Protein AF-A0A0F9KV03-F1 (afdb_monomer)

Mean predicted aligned error: 4.57 Å

Solvent-accessible surface area (backbone atoms only — not comparable to full-atom values): 3226 Å² total; per-residue (Å²): 132,90,56,98,82,66,84,86,87,85,87,84,84,74,60,92,89,70,48,56,70,57,52,53,52,50,52,49,52,52,38,50,76,72,67,50,91,79,79,85,87,84,87,133

pLDDT: mean 86.85, std 8.19, range [63.38, 95.38]

Foldseek 3Di:
DDDPPDDDDDDFDDDPPPCSVVVLVVVVVVCVVVVNPDDDDDDD

Structure (mmCIF, N/CA/C/O backbone):
data_AF-A0A0F9KV03-F1
#
_entry.id   AF-A0A0F9KV03-F1
#
loop_
_atom_site.group_PDB
_atom_site.id
_atom_site.type_symbol
_atom_site.label_atom_id
_atom_site.label_alt_id
_atom_site.label_comp_id
_atom_site.label_asym_id
_atom_site.label_entity_id
_atom_site.label_seq_id
_atom_site.pdbx_PDB_ins_code
_atom_site.Cartn_x
_atom_site.Cartn_y
_atom_site.Cartn_z
_atom_site.occupancy
_atom_site.B_iso_or_equiv
_atom_site.auth_seq_id
_atom_site.auth_comp_id
_atom_site.auth_asym_id
_atom_site.auth_atom_id
_atom_site.pdbx_PDB_model_num
ATOM 1 N N . MET A 1 1 ? -23.121 -1.099 3.267 1.00 63.38 1 MET A N 1
ATOM 2 C CA . MET A 1 1 ? -22.641 -0.002 4.133 1.00 63.38 1 MET A CA 1
ATOM 3 C C . MET A 1 1 ? -21.330 -0.464 4.740 1.00 63.38 1 MET A C 1
ATOM 5 O O . MET A 1 1 ? -21.320 -1.567 5.272 1.00 63.38 1 MET A O 1
ATOM 9 N N . PHE A 1 2 ? -20.248 0.300 4.577 1.00 68.25 2 PHE A N 1
ATOM 10 C CA . PHE A 1 2 ? -18.946 -0.031 5.165 1.00 68.25 2 PHE A CA 1
ATOM 11 C C . PHE A 1 2 ? -19.018 0.126 6.684 1.00 68.25 2 PHE A C 1
ATOM 13 O O . PHE A 1 2 ? -19.527 1.135 7.178 1.00 68.25 2 PHE A O 1
ATOM 20 N N . LYS A 1 3 ? -18.558 -0.885 7.413 1.00 74.56 3 LYS A N 1
ATOM 21 C CA . LYS A 1 3 ? -18.407 -0.864 8.866 1.00 74.56 3 LYS A CA 1
ATOM 22 C C . LYS A 1 3 ? -17.012 -0.349 9.203 1.00 74.56 3 LYS A C 1
ATOM 24 O O . LYS A 1 3 ? -16.060 -0.593 8.474 1.00 74.56 3 LYS A O 1
ATOM 29 N N . GLU A 1 4 ? -16.877 0.312 10.348 1.00 69.75 4 GLU A N 1
ATOM 30 C CA . GLU A 1 4 ? -15.592 0.847 10.830 1.00 69.75 4 GLU A CA 1
ATOM 31 C C . GLU A 1 4 ? -14.516 -0.245 11.021 1.00 69.75 4 GLU A C 1
ATOM 33 O O . GLU A 1 4 ? -13.322 0.035 11.013 1.00 69.75 4 GLU A O 1
ATOM 38 N N . THR A 1 5 ? -14.934 -1.508 11.153 1.00 78.12 5 THR A N 1
ATOM 39 C CA . THR A 1 5 ? -14.061 -2.682 11.290 1.00 78.12 5 THR A CA 1
ATOM 40 C C . THR A 1 5 ? -13.637 -3.315 9.968 1.00 78.12 5 THR A C 1
ATOM 42 O O . THR A 1 5 ? -12.850 -4.262 9.988 1.00 78.12 5 THR A O 1
ATOM 45 N N . ASP A 1 6 ? -14.192 -2.878 8.837 1.00 82.94 6 ASP A N 1
ATOM 46 C CA . ASP A 1 6 ? -13.893 -3.497 7.551 1.00 82.94 6 ASP A CA 1
ATOM 47 C C . ASP A 1 6 ? -12.447 -3.194 7.141 1.00 82.94 6 ASP A C 1
ATOM 49 O O . ASP A 1 6 ? -11.992 -2.050 7.140 1.00 82.94 6 ASP A O 1
ATOM 53 N N . ILE A 1 7 ? -11.715 -4.248 6.784 1.00 84.88 7 ILE A N 1
ATOM 54 C CA . ILE A 1 7 ? -10.341 -4.151 6.291 1.00 84.88 7 ILE A CA 1
ATOM 55 C C . ILE A 1 7 ? -10.386 -4.120 4.765 1.00 84.88 7 ILE A C 1
ATOM 57 O O . ILE A 1 7 ? -10.955 -5.011 4.136 1.00 84.88 7 ILE A O 1
ATOM 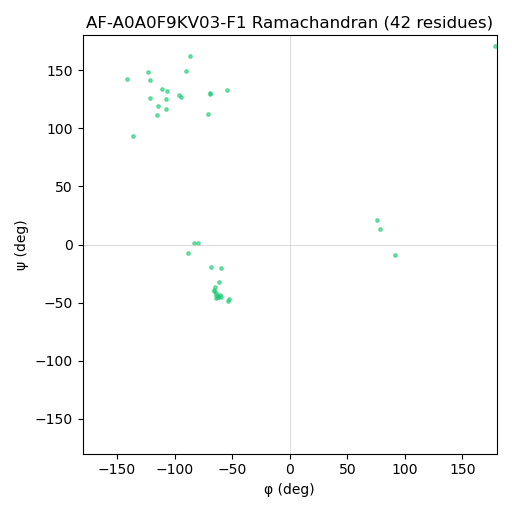61 N N . VAL A 1 8 ? -9.745 -3.115 4.168 1.00 86.81 8 VAL A N 1
ATOM 62 C CA . VAL A 1 8 ? -9.611 -2.985 2.713 1.00 86.81 8 VAL A CA 1
ATOM 63 C C . VAL A 1 8 ? -8.173 -3.297 2.316 1.00 86.81 8 VAL A C 1
ATOM 65 O O . VAL A 1 8 ? -7.252 -2.574 2.689 1.00 86.81 8 VAL A O 1
ATOM 68 N N . ASN A 1 9 ? -7.983 -4.364 1.540 1.00 89.38 9 ASN A N 1
ATOM 69 C CA . ASN A 1 9 ? -6.689 -4.712 0.956 1.00 89.38 9 ASN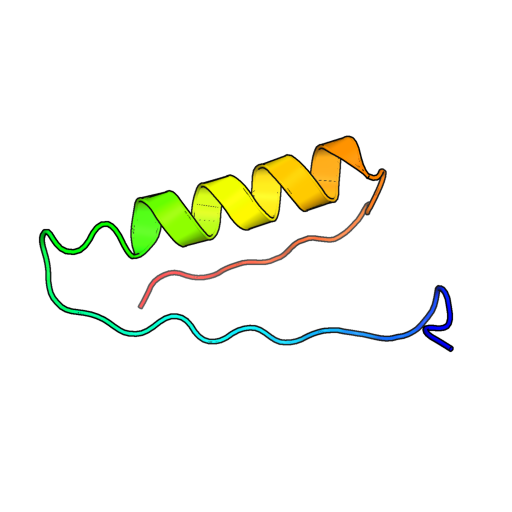 A CA 1
ATOM 70 C C . ASN A 1 9 ? -6.608 -4.164 -0.469 1.00 89.38 9 ASN A C 1
ATOM 72 O O . ASN A 1 9 ? -7.501 -4.411 -1.280 1.00 89.38 9 ASN A O 1
ATOM 76 N N . ILE A 1 10 ? -5.537 -3.434 -0.776 1.00 89.81 10 ILE A N 1
ATOM 77 C CA . ILE A 1 10 ? -5.326 -2.800 -2.080 1.00 89.81 10 ILE A CA 1
ATOM 78 C C . ILE A 1 10 ? -4.022 -3.337 -2.664 1.00 89.81 10 ILE A C 1
ATOM 80 O O . ILE A 1 10 ? -2.977 -3.253 -2.024 1.00 89.81 10 ILE A O 1
ATOM 84 N N . VAL A 1 11 ? -4.086 -3.864 -3.887 1.00 92.56 11 VAL A N 1
ATOM 85 C CA . VAL A 1 11 ? -2.908 -4.243 -4.676 1.00 92.56 11 VAL A CA 1
ATOM 86 C C . VAL A 1 11 ? -2.755 -3.232 -5.800 1.00 92.56 11 VAL A C 1
ATOM 88 O O . VAL A 1 11 ? -3.692 -3.010 -6.565 1.00 92.56 11 VAL A O 1
ATOM 91 N N . ILE A 1 12 ? -1.575 -2.623 -5.896 1.00 91.94 12 ILE A N 1
ATOM 92 C CA . ILE A 1 12 ? -1.238 -1.692 -6.971 1.00 91.94 12 ILE A CA 1
ATOM 93 C C . ILE A 1 12 ? -0.124 -2.330 -7.792 1.00 91.94 12 ILE A C 1
ATOM 95 O O . ILE A 1 12 ? 0.948 -2.612 -7.267 1.00 91.94 12 ILE A O 1
ATOM 99 N N . ALA A 1 13 ? -0.388 -2.560 -9.074 1.00 93.50 13 ALA A N 1
ATOM 100 C CA . ALA A 1 13 ? 0.571 -3.121 -10.012 1.00 93.50 13 ALA A CA 1
ATOM 101 C C . ALA A 1 13 ? 0.780 -2.149 -11.174 1.00 93.50 13 ALA A C 1
ATOM 103 O O . ALA A 1 13 ? -0.164 -1.515 -11.645 1.00 93.50 13 ALA A O 1
ATOM 104 N N . GLY A 1 14 ? 2.019 -2.043 -11.636 1.00 91.50 14 GLY A N 1
ATOM 105 C CA . GLY A 1 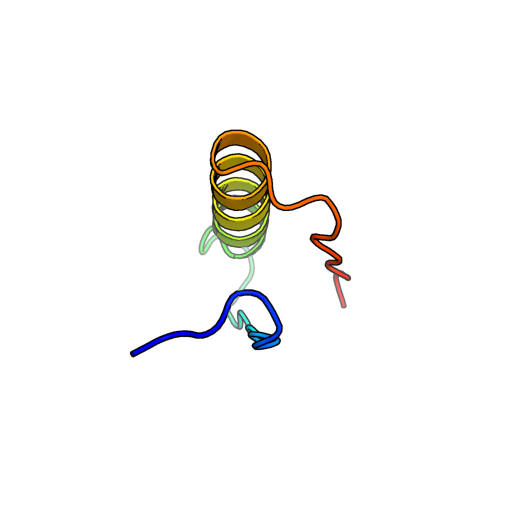14 ? 2.387 -1.231 -12.786 1.00 91.50 14 GLY A CA 1
ATOM 106 C C . GLY A 1 14 ? 3.888 -1.279 -13.029 1.00 91.50 14 GLY A C 1
ATOM 107 O O . GLY A 1 14 ? 4.650 -1.813 -12.224 1.00 91.50 14 GLY A O 1
ATOM 108 N N . THR A 1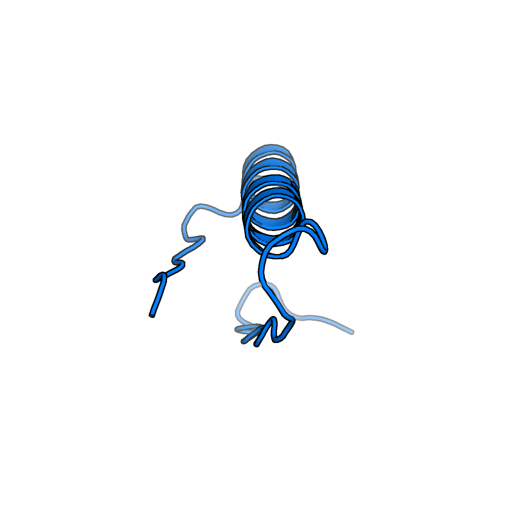 15 ? 4.311 -0.735 -14.160 1.00 93.00 15 THR A N 1
ATOM 109 C CA . THR A 1 15 ? 5.717 -0.647 -14.543 1.00 93.00 15 THR A CA 1
ATOM 110 C C . THR A 1 15 ? 6.372 0.612 -13.975 1.00 93.00 15 THR A C 1
ATOM 112 O O . THR A 1 15 ? 5.711 1.578 -13.571 1.00 93.00 15 THR A O 1
ATOM 115 N N . ALA A 1 16 ? 7.707 0.611 -13.938 1.00 89.12 16 ALA A N 1
ATOM 116 C CA . ALA A 1 16 ? 8.480 1.778 -13.534 1.00 89.12 16 ALA A CA 1
ATOM 117 C C . ALA A 1 16 ? 8.096 3.003 -14.385 1.00 89.12 16 ALA A C 1
ATOM 119 O O . ALA A 1 16 ? 7.996 2.923 -15.607 1.00 89.12 16 ALA A O 1
ATOM 120 N N . GLY A 1 17 ? 7.864 4.140 -13.724 1.00 93.81 17 GLY A N 1
ATOM 121 C CA . GLY A 1 17 ? 7.433 5.382 -14.374 1.00 93.81 17 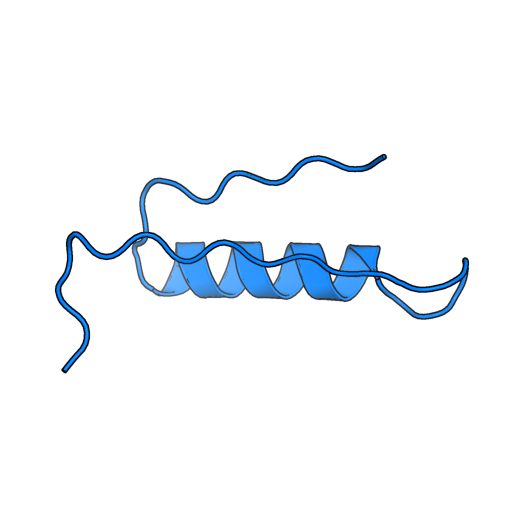GLY A CA 1
ATOM 122 C C . GLY A 1 17 ? 5.916 5.588 -14.461 1.00 93.81 17 GLY A C 1
ATOM 123 O O . GLY A 1 17 ? 5.489 6.700 -14.752 1.00 93.81 17 GLY A O 1
ATOM 124 N N . GLN A 1 18 ? 5.085 4.593 -14.126 1.00 95.38 18 GLN A N 1
ATOM 125 C CA . GLN A 1 18 ? 3.617 4.744 -14.135 1.00 95.38 18 GLN A CA 1
ATOM 126 C C . GLN A 1 18 ? 3.038 5.393 -12.86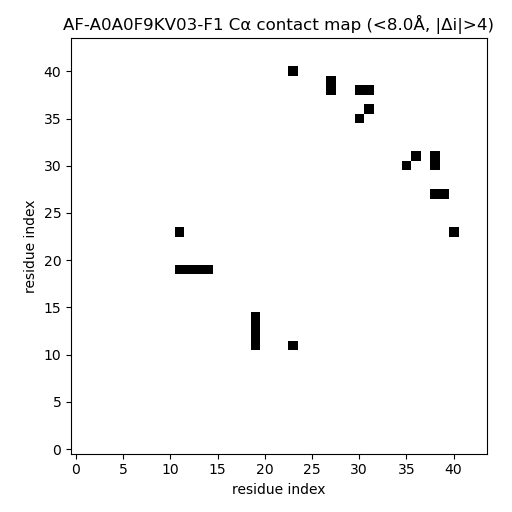6 1.00 95.38 18 GLN A C 1
ATOM 128 O O . GLN A 1 18 ? 1.826 5.530 -12.731 1.00 95.38 18 GLN A O 1
ATOM 133 N N . GLY A 1 19 ? 3.887 5.784 -11.911 1.00 94.44 19 GLY A N 1
ATOM 134 C CA . GLY A 1 19 ? 3.437 6.444 -10.682 1.00 94.44 19 GLY A CA 1
ATOM 135 C C . GLY A 1 19 ? 2.788 5.510 -9.653 1.00 94.44 19 GLY A C 1
ATOM 136 O O . GLY A 1 19 ? 2.080 5.988 -8.773 1.00 94.44 19 GLY A O 1
ATOM 137 N N . VAL A 1 20 ? 3.052 4.199 -9.715 1.00 94.56 20 VAL A N 1
ATOM 138 C CA . VAL A 1 20 ? 2.544 3.178 -8.769 1.00 94.56 20 VAL A CA 1
ATOM 139 C C . VAL A 1 20 ? 2.838 3.561 -7.308 1.00 94.56 20 VAL A C 1
ATOM 141 O O . VAL A 1 20 ? 1.945 3.564 -6.462 1.00 94.56 20 VAL A O 1
ATOM 144 N N . ILE A 1 21 ? 4.076 3.981 -7.028 1.00 92.62 21 ILE A N 1
ATOM 145 C CA . ILE A 1 21 ? 4.514 4.431 -5.696 1.00 92.62 21 ILE A CA 1
ATOM 146 C C . ILE A 1 21 ? 3.795 5.722 -5.287 1.00 92.62 21 ILE A C 1
ATOM 148 O O . ILE A 1 21 ? 3.383 5.881 -4.138 1.00 92.62 21 ILE A O 1
ATOM 152 N N . THR A 1 22 ? 3.612 6.650 -6.227 1.00 94.94 22 THR A N 1
ATOM 153 C CA . THR A 1 22 ? 2.878 7.896 -5.980 1.00 94.94 22 THR A CA 1
ATOM 154 C C . THR A 1 22 ? 1.438 7.603 -5.574 1.00 94.94 22 THR A C 1
ATOM 156 O O . THR A 1 22 ? 0.951 8.173 -4.599 1.00 94.94 22 THR A O 1
ATOM 159 N N . LEU A 1 23 ? 0.774 6.669 -6.258 1.00 94.81 23 LEU A N 1
ATOM 160 C CA . LEU A 1 23 ? -0.590 6.268 -5.931 1.00 94.81 23 LEU A CA 1
ATOM 161 C C . LEU A 1 23 ? -0.680 5.627 -4.539 1.00 94.81 23 LEU A C 1
ATOM 163 O O . LEU A 1 23 ? -1.559 5.996 -3.759 1.00 94.81 23 LEU A O 1
ATOM 167 N N . LYS A 1 24 ? 0.266 4.743 -4.190 1.00 92.88 24 LYS A N 1
ATOM 168 C CA . LYS A 1 24 ? 0.380 4.161 -2.841 1.00 92.88 24 LYS A CA 1
ATOM 169 C C . LYS A 1 24 ? 0.443 5.249 -1.763 1.00 92.88 24 LYS A C 1
ATOM 171 O O . LYS A 1 24 ? -0.338 5.223 -0.815 1.00 92.88 24 LYS A O 1
ATOM 176 N N . ARG A 1 25 ? 1.300 6.259 -1.950 1.00 92.81 25 ARG A N 1
ATOM 177 C CA . ARG A 1 25 ? 1.448 7.387 -1.010 1.00 92.81 25 ARG A CA 1
ATOM 178 C C . ARG A 1 25 ? 0.192 8.255 -0.911 1.00 92.81 25 ARG A C 1
ATOM 180 O O . ARG A 1 25 ? -0.130 8.731 0.173 1.00 92.81 25 ARG A O 1
ATOM 187 N N . LEU A 1 26 ? -0.531 8.459 -2.015 1.00 94.81 26 LEU A N 1
ATOM 188 C CA . LEU A 1 26 ? -1.792 9.214 -2.010 1.00 94.81 26 LEU A CA 1
ATOM 189 C C . LEU A 1 26 ? -2.883 8.499 -1.208 1.00 94.81 26 LEU A C 1
ATOM 191 O O . LEU A 1 26 ? -3.620 9.150 -0.469 1.00 94.81 26 LEU A O 1
ATOM 195 N N . ILE A 1 27 ? -2.960 7.172 -1.316 1.00 92.50 27 ILE A N 1
ATOM 196 C CA . ILE A 1 27 ? -3.885 6.357 -0.522 1.00 92.50 27 ILE A CA 1
ATOM 197 C C . ILE A 1 27 ? -3.526 6.448 0.965 1.00 92.50 27 ILE A C 1
ATOM 199 O O . ILE A 1 27 ? -4.407 6.694 1.787 1.00 92.50 27 ILE A O 1
ATOM 203 N N . GLU A 1 28 ? -2.242 6.323 1.314 1.00 91.00 28 GLU A N 1
ATOM 204 C CA . GLU A 1 28 ? -1.769 6.474 2.698 1.00 91.00 28 GLU A CA 1
ATOM 205 C C . GLU A 1 28 ? -2.0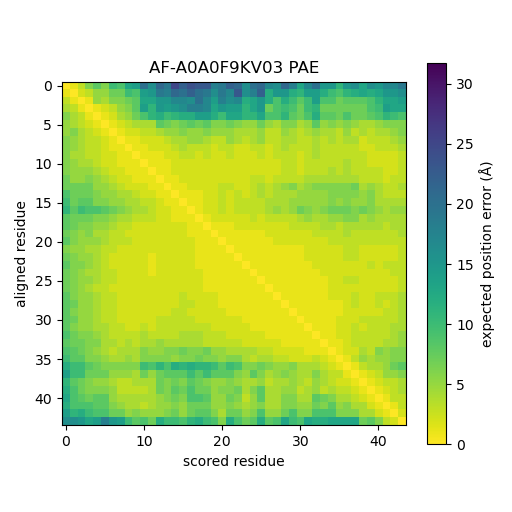99 7.864 3.263 1.00 91.00 28 GLU A C 1
ATOM 207 O O . GLU A 1 28 ? -2.634 7.975 4.367 1.00 91.00 28 GLU A O 1
ATOM 212 N N . PHE A 1 29 ? -1.859 8.924 2.488 1.00 93.19 29 PHE A N 1
ATOM 213 C CA . PHE A 1 29 ? -2.192 10.295 2.874 1.00 93.19 29 PHE A CA 1
ATOM 214 C C . PHE A 1 29 ? -3.700 10.494 3.078 1.00 93.19 29 PHE A C 1
ATOM 216 O O . PHE A 1 29 ? -4.124 11.086 4.073 1.00 93.19 29 PHE A O 1
ATOM 223 N N . ALA A 1 30 ? -4.529 9.981 2.165 1.00 92.75 30 ALA A N 1
ATOM 224 C CA . ALA A 1 30 ? -5.982 10.069 2.279 1.00 92.75 30 ALA A CA 1
ATOM 225 C C . ALA A 1 30 ? -6.504 9.304 3.507 1.00 92.75 30 ALA A C 1
ATOM 227 O O . ALA A 1 30 ? -7.348 9.828 4.235 1.00 92.75 30 ALA A O 1
ATOM 228 N N . ALA A 1 31 ? -5.963 8.111 3.778 1.00 90.88 31 ALA A N 1
ATOM 229 C CA . ALA A 1 31 ? -6.301 7.312 4.953 1.00 90.88 31 ALA A CA 1
ATOM 230 C C . ALA A 1 31 ? -5.943 8.044 6.258 1.00 90.88 31 ALA A C 1
ATOM 232 O O . ALA A 1 31 ? -6.769 8.115 7.171 1.00 90.88 31 ALA A O 1
ATOM 233 N N . GLN A 1 32 ? -4.759 8.662 6.325 1.00 89.12 32 GLN A N 1
ATOM 234 C CA . GLN A 1 32 ? -4.353 9.483 7.470 1.00 89.12 32 GLN A CA 1
ATOM 235 C C . GLN A 1 32 ? -5.269 10.696 7.659 1.00 89.12 32 GLN A C 1
ATOM 237 O O . GLN A 1 32 ? -5.721 10.953 8.775 1.00 89.12 32 GLN A O 1
ATOM 242 N N . LYS A 1 33 ? -5.602 11.413 6.576 1.00 92.19 33 LYS A N 1
ATOM 243 C CA . LYS A 1 33 ? -6.528 12.556 6.621 1.00 92.19 33 LYS A CA 1
ATOM 244 C C . LYS A 1 33 ? -7.929 12.147 7.091 1.00 92.19 33 LYS A C 1
ATOM 246 O O . LYS A 1 33 ? -8.602 12.934 7.749 1.00 92.19 33 LYS A O 1
ATOM 251 N N . ALA A 1 34 ? -8.354 10.926 6.777 1.00 89.94 34 ALA A N 1
ATOM 252 C CA . ALA A 1 34 ? -9.613 10.344 7.233 1.00 89.94 34 ALA A CA 1
ATOM 253 C C . ALA A 1 34 ? -9.560 9.791 8.674 1.00 89.94 34 ALA A C 1
ATOM 255 O O . ALA A 1 34 ? -10.554 9.254 9.153 1.00 89.94 34 ALA A O 1
ATOM 256 N N . GLY A 1 35 ? -8.424 9.905 9.374 1.00 88.06 35 GLY A N 1
ATOM 257 C CA . GLY A 1 35 ? -8.271 9.435 10.754 1.00 88.06 35 GLY A CA 1
ATOM 258 C C . GLY A 1 35 ? -8.060 7.923 10.893 1.00 88.06 35 GLY A C 1
ATOM 259 O O . GLY A 1 35 ? -8.143 7.393 12.004 1.00 88.06 35 GLY A O 1
ATOM 260 N N . ILE A 1 36 ? -7.761 7.211 9.800 1.00 86.81 36 ILE A N 1
ATOM 261 C CA . ILE A 1 36 ? -7.468 5.776 9.847 1.00 86.81 36 ILE A CA 1
ATOM 262 C C . ILE A 1 36 ? -6.103 5.573 10.512 1.00 86.81 36 ILE A C 1
ATOM 264 O O . ILE A 1 36 ? -5.058 5.914 9.964 1.00 86.81 36 ILE A O 1
ATOM 268 N N . LYS A 1 37 ? -6.108 4.978 11.711 1.00 78.06 37 LYS A N 1
ATOM 269 C CA . LYS A 1 37 ? -4.899 4.777 12.534 1.00 78.06 37 LYS A CA 1
ATOM 270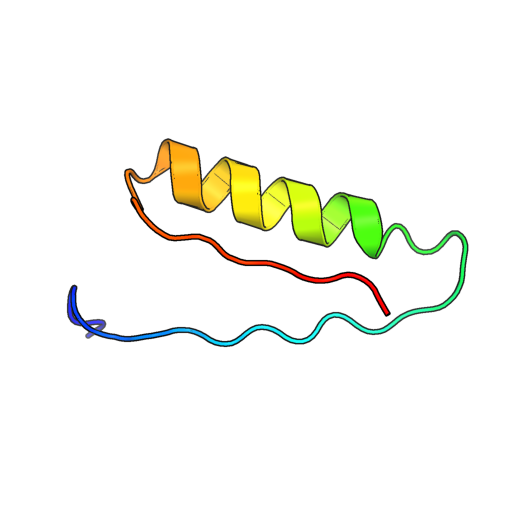 C C . LYS A 1 37 ? -3.896 3.777 11.955 1.00 78.06 37 LYS A C 1
ATOM 272 O O . LYS A 1 37 ? -2.757 3.736 12.406 1.00 78.06 37 LYS A O 1
ATOM 277 N N . ARG A 1 38 ? -4.328 2.912 11.036 1.00 78.62 38 ARG A N 1
ATOM 278 C CA . ARG A 1 38 ? -3.539 1.785 10.529 1.00 78.62 38 ARG A CA 1
ATOM 279 C C . ARG A 1 38 ? -3.682 1.694 9.015 1.00 78.62 38 ARG A C 1
ATOM 281 O O . ARG A 1 38 ? -4.612 1.070 8.521 1.00 78.62 38 ARG A O 1
ATOM 288 N N . ALA A 1 39 ? -2.758 2.327 8.303 1.00 83.69 39 ALA A N 1
ATOM 289 C CA . ALA A 1 39 ? -2.535 2.114 6.880 1.00 83.69 39 ALA A CA 1
ATOM 290 C C . ALA A 1 39 ? -1.135 1.513 6.736 1.00 83.69 39 ALA A C 1
ATOM 292 O O . ALA A 1 39 ? -0.145 2.167 7.059 1.00 83.69 39 ALA A O 1
ATOM 293 N N . PHE A 1 40 ? -1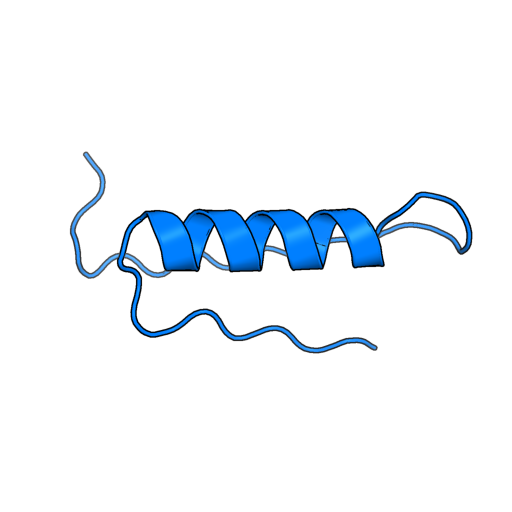.067 0.246 6.333 1.00 82.69 40 PHE A N 1
ATOM 294 C CA . PHE A 1 40 ? 0.189 -0.468 6.129 1.00 82.69 40 PHE A CA 1
ATOM 295 C C . PHE A 1 40 ? 0.368 -0.721 4.636 1.00 82.69 40 PHE A C 1
ATOM 297 O O . PHE A 1 40 ? -0.563 -1.168 3.969 1.00 82.69 40 PHE A O 1
ATOM 304 N N . GLY A 1 41 ? 1.562 -0.452 4.121 1.00 82.56 41 GLY A N 1
ATOM 305 C CA . GLY A 1 41 ? 1.921 -0.724 2.737 1.00 82.56 41 GLY A CA 1
ATOM 306 C C . GLY A 1 41 ? 3.355 -1.220 2.659 1.00 82.56 41 GLY A C 1
ATOM 307 O O . GLY A 1 41 ? 4.218 -0.744 3.394 1.00 82.56 41 GLY A O 1
ATOM 308 N N . SER A 1 42 ? 3.601 -2.173 1.768 1.00 81.25 42 SER A N 1
ATOM 309 C CA . SER A 1 42 ? 4.929 -2.693 1.451 1.00 81.25 42 SER A CA 1
ATOM 310 C C . SER A 1 42 ? 5.180 -2.520 -0.044 1.00 81.25 42 SER A C 1
ATOM 312 O O . SER A 1 42 ? 4.238 -2.521 -0.838 1.00 81.25 42 SER A O 1
ATOM 314 N N . GLU A 1 43 ? 6.441 -2.310 -0.399 1.00 78.50 43 GLU A N 1
ATOM 315 C CA . GLU A 1 43 ? 6.925 -2.221 -1.773 1.00 78.50 43 GLU A CA 1
ATOM 316 C C . GLU A 1 43 ? 7.695 -3.521 -2.056 1.00 78.50 43 GLU A C 1
ATOM 318 O O . GLU A 1 43 ? 8.494 -3.947 -1.219 1.00 78.50 43 GLU A O 1
ATOM 323 N N . LEU A 1 44 ? 7.404 -4.163 -3.191 1.00 68.94 44 LEU A N 1
ATOM 324 C CA . LEU A 1 44 ? 8.059 -5.384 -3.676 1.00 68.94 44 LEU A CA 1
ATOM 325 C C . LEU A 1 44 ? 8.853 -5.083 -4.946 1.00 68.94 44 LEU A C 1
ATOM 327 O O . LEU A 1 44 ? 8.359 -4.259 -5.752 1.00 68.94 44 LEU A O 1
#

Secondary structure (DSSP, 8-state):
---TT----------TTS-HHHHHHHHHHHHHHTT-S-------

Organism: NCBI:txid412755

Sequence (44 aa):
MFKETDIVNIVIAGTAGQGVITLKRLIEFAAQKAGIKRAFGSEL

Radius of gyration: 11.91 Å; Cα contacts (8 Å, |Δi|>4): 12; chains: 1; bounding box: 31×18×27 Å